Protein AF-A0A0E9WWX0-F1 (afdb_monomer)

Sequence (128 aa):
MTILKKRMAEATEQSPGCDSSASTIRLIRTLYELEIEDAADINWEDLTKVFGDVTPHYVQTKFHRLKTKWVPRWQAYSFGEIIDFLYEKALPQLEEKLQLHTDEPEREMEDVSNQQESFLLSKIFSDI

Solvent-accessible surface area (backbone atoms only — not comparable to full-atom values): 8265 Å² total; per-residue (Å²): 137,87,78,87,88,83,85,76,88,79,68,75,88,68,74,87,70,79,55,56,60,61,55,47,48,52,50,49,52,54,55,52,75,62,70,50,68,45,79,83,77,53,62,45,68,66,54,20,62,77,69,72,76,50,56,45,66,56,55,53,51,51,50,51,54,48,46,69,72,71,39,83,71,50,88,81,45,53,53,42,54,48,44,51,48,40,53,74,60,46,39,60,58,48,52,51,52,55,52,56,66,70,75,52,80,82,71,81,69,78,73,82,68,80,75,81,74,79,76,55,64,70,74,77,59,74,85,122

Mean predicted aligned error: 15.2 Å

Secondary structure (DSSP, 8-state):
-----SSSS-S----SSSTHHHHHHHHHHHHHHTT-S-GGG--HHHHHHHTTS--HHHHHHHHHHHHHHHSTTGGGS-HHHHHHHIIIIIHHHHHHHHHHHHHS----------------GGGTSS--

Organism: Anguilla anguilla (NCBI:txid7936)

Foldseek 3Di:
DDPDPPDDVPPPPPPPPDCLLVLVLVLLVVVLVVLDQAPVPDPLVVVVVVVPNDDSVVSVVSVVVLLVVQPVPSVVDTPNRSSVSCNPPVNVVSVVVVVVVVPDDDPPPPPPPPDPPPPDVCVVPVDD

Structure (mmCIF, N/CA/C/O backbone):
data_AF-A0A0E9WWX0-F1
#
_entry.id   AF-A0A0E9WWX0-F1
#
loop_
_atom_site.group_PDB
_atom_site.id
_atom_site.type_symbol
_atom_site.label_atom_id
_atom_site.label_alt_id
_atom_site.label_comp_id
_atom_site.label_asym_id
_atom_site.label_entity_id
_atom_site.label_seq_id
_atom_site.pdbx_PDB_ins_code
_atom_site.Cartn_x
_atom_site.Cartn_y
_atom_site.Cartn_z
_atom_site.occupancy
_atom_site.B_iso_or_equiv
_atom_site.auth_seq_id
_atom_site.auth_comp_id
_atom_site.auth_asym_id
_atom_site.auth_atom_id
_atom_site.pdbx_PDB_model_num
ATOM 1 N N . MET A 1 1 ? 47.756 6.389 -10.327 1.00 34.72 1 MET A N 1
ATOM 2 C CA . MET A 1 1 ? 46.685 5.657 -9.618 1.00 34.72 1 MET A CA 1
ATOM 3 C C . MET A 1 1 ? 45.380 6.412 -9.816 1.00 34.72 1 MET A C 1
ATOM 5 O O . MET A 1 1 ? 45.169 7.435 -9.181 1.00 34.72 1 MET A O 1
ATOM 9 N N . THR A 1 2 ? 44.561 5.990 -10.778 1.00 41.19 2 THR A N 1
ATOM 10 C CA . THR A 1 2 ? 43.283 6.631 -11.120 1.00 41.19 2 THR A CA 1
ATOM 11 C C . THR A 1 2 ? 42.161 5.991 -10.314 1.00 41.19 2 THR A C 1
ATOM 13 O O . THR A 1 2 ? 41.686 4.901 -10.616 1.00 41.19 2 THR A O 1
ATOM 16 N N . ILE A 1 3 ? 41.778 6.684 -9.248 1.00 51.22 3 ILE A N 1
ATOM 17 C CA . ILE A 1 3 ? 40.688 6.321 -8.349 1.00 51.22 3 ILE A CA 1
ATOM 18 C C . ILE A 1 3 ? 39.357 6.597 -9.074 1.00 51.22 3 ILE A C 1
ATOM 20 O O . ILE A 1 3 ? 39.078 7.730 -9.458 1.00 51.22 3 ILE A O 1
ATOM 24 N N . LEU A 1 4 ? 38.598 5.522 -9.320 1.00 48.28 4 LEU A N 1
ATOM 25 C CA . LEU A 1 4 ? 37.134 5.425 -9.465 1.00 48.28 4 LEU A CA 1
ATOM 26 C C . LEU A 1 4 ? 36.392 6.702 -9.932 1.00 48.28 4 LEU A C 1
ATOM 28 O O . LEU A 1 4 ? 35.690 7.342 -9.159 1.00 48.28 4 LEU A O 1
ATOM 32 N N . LYS A 1 5 ? 36.479 7.048 -11.224 1.00 55.12 5 LYS A N 1
ATOM 33 C CA . LYS A 1 5 ? 35.700 8.145 -11.850 1.00 55.12 5 LYS A CA 1
ATOM 34 C C . LYS A 1 5 ? 34.625 7.662 -12.831 1.00 55.12 5 LYS A C 1
ATOM 36 O O . LYS A 1 5 ? 34.335 8.331 -13.818 1.00 55.12 5 LYS A O 1
ATOM 41 N N . LYS A 1 6 ? 34.043 6.479 -12.621 1.00 51.91 6 LYS A N 1
ATOM 42 C CA . LYS A 1 6 ? 33.061 5.939 -13.573 1.00 51.91 6 LYS A CA 1
ATOM 43 C C . LYS A 1 6 ? 31.957 5.132 -12.899 1.00 51.91 6 LYS A C 1
ATOM 45 O O . LYS A 1 6 ? 31.972 3.913 -12.984 1.00 51.91 6 LYS A O 1
ATOM 50 N N . ARG A 1 7 ? 31.030 5.835 -12.235 1.00 46.97 7 ARG A N 1
ATOM 51 C CA . ARG A 1 7 ? 29.588 5.502 -12.125 1.00 46.97 7 ARG A CA 1
ATOM 52 C C . ARG A 1 7 ? 28.882 6.412 -11.109 1.00 46.97 7 ARG A C 1
ATOM 54 O O . ARG A 1 7 ? 28.530 5.987 -10.023 1.00 46.97 7 ARG A O 1
ATOM 61 N N . MET A 1 8 ? 28.703 7.683 -11.459 1.00 44.00 8 MET A N 1
ATOM 62 C CA . MET A 1 8 ? 27.802 8.591 -10.723 1.00 44.00 8 MET A CA 1
ATOM 63 C C . MET A 1 8 ? 26.805 9.310 -11.646 1.00 44.00 8 MET A C 1
ATOM 65 O O . MET A 1 8 ? 25.939 10.015 -11.161 1.00 44.00 8 MET A O 1
ATOM 69 N N . ALA A 1 9 ? 26.892 9.122 -12.969 1.00 48.62 9 ALA A N 1
ATOM 70 C CA . ALA A 1 9 ? 26.049 9.823 -13.945 1.00 48.62 9 ALA A CA 1
ATOM 71 C C . ALA A 1 9 ? 24.829 9.010 -14.431 1.00 48.62 9 ALA A C 1
ATOM 73 O O . ALA A 1 9 ? 24.091 9.483 -15.282 1.00 48.62 9 ALA A O 1
ATOM 74 N N . GLU A 1 10 ? 24.622 7.795 -13.914 1.00 43.12 10 GLU A N 1
ATOM 75 C CA . GLU A 1 10 ? 23.440 6.955 -14.203 1.00 43.12 10 GLU A CA 1
ATOM 76 C C . GLU A 1 10 ? 22.556 6.754 -12.963 1.00 43.12 10 GLU A C 1
ATOM 78 O O . GLU A 1 10 ? 21.685 5.890 -12.946 1.00 43.12 10 GLU A O 1
ATOM 83 N N . ALA A 1 11 ? 22.765 7.538 -11.903 1.00 46.12 11 ALA A N 1
ATOM 84 C CA . ALA A 1 11 ? 21.731 7.694 -10.894 1.00 46.12 11 ALA A CA 1
ATOM 85 C C . ALA A 1 11 ? 20.725 8.684 -11.477 1.00 46.12 11 ALA A C 1
ATOM 87 O O . ALA A 1 11 ? 20.884 9.892 -11.338 1.00 46.12 11 ALA A O 1
ATOM 88 N N . THR A 1 12 ? 19.754 8.160 -12.223 1.00 44.97 12 THR A N 1
ATOM 89 C CA . THR A 1 12 ? 18.553 8.887 -12.621 1.00 44.97 12 THR A CA 1
ATOM 90 C C . THR A 1 12 ? 18.045 9.632 -11.394 1.00 44.97 12 THR A C 1
ATOM 92 O O . THR A 1 12 ? 17.636 9.013 -10.412 1.00 44.97 12 THR A O 1
ATOM 95 N N . GLU A 1 13 ? 18.140 10.957 -11.429 1.00 41.81 13 GLU A N 1
ATOM 96 C CA . GLU A 1 13 ? 17.597 11.854 -10.420 1.00 41.81 13 GLU A CA 1
ATOM 97 C C . GLU A 1 13 ? 16.067 11.756 -10.466 1.00 41.81 13 GLU A C 1
ATOM 99 O O . GLU A 1 13 ? 15.379 12.585 -11.048 1.00 41.81 13 GLU A O 1
ATOM 104 N N . GLN A 1 14 ? 15.511 10.697 -9.887 1.00 44.66 14 GLN A N 1
ATOM 105 C CA . GLN A 1 14 ? 14.140 10.716 -9.409 1.00 44.66 14 GLN A CA 1
ATOM 106 C C . GLN A 1 14 ? 14.215 11.019 -7.924 1.00 44.66 14 GLN A C 1
ATOM 108 O O . GLN A 1 14 ? 14.625 10.186 -7.115 1.00 44.66 14 GLN A O 1
ATOM 113 N N . SER A 1 15 ? 13.864 12.255 -7.572 1.00 40.47 15 SER A N 1
ATOM 114 C CA . SER A 1 15 ? 13.701 12.634 -6.175 1.00 40.47 15 SER A CA 1
ATOM 115 C C . SER A 1 15 ? 12.694 11.663 -5.526 1.00 40.47 15 SER A C 1
ATOM 117 O O . SER A 1 15 ? 11.587 11.515 -6.049 1.00 40.47 15 SER A O 1
ATOM 119 N N . PRO A 1 16 ? 13.000 11.009 -4.392 1.00 45.06 16 PRO A N 1
ATOM 120 C CA . PRO A 1 16 ? 12.040 10.126 -3.720 1.00 45.06 16 PRO A CA 1
ATOM 121 C C . PRO A 1 16 ? 10.890 10.878 -3.023 1.00 45.06 16 PRO A C 1
ATOM 123 O O . PRO A 1 16 ? 10.100 10.258 -2.310 1.00 45.06 16 PRO A O 1
ATOM 126 N N . GLY A 1 17 ? 10.836 12.210 -3.141 1.00 45.22 17 GLY A N 1
ATOM 127 C CA . GLY A 1 17 ? 10.061 13.074 -2.249 1.00 45.22 17 GLY A CA 1
ATOM 128 C C . GLY A 1 17 ? 8.689 13.500 -2.769 1.00 45.22 17 GLY A C 1
ATOM 129 O O . GLY A 1 17 ? 7.737 13.509 -1.993 1.00 45.22 17 GLY A O 1
ATOM 130 N N . CYS A 1 18 ? 8.557 13.827 -4.058 1.00 42.59 18 CYS A N 1
ATOM 131 C CA . CYS A 1 18 ? 7.368 14.547 -4.539 1.00 42.59 18 CYS A CA 1
ATOM 132 C C . CYS A 1 18 ? 6.206 13.623 -4.959 1.00 42.59 18 CYS A C 1
ATOM 134 O O . CYS A 1 18 ? 5.047 13.889 -4.653 1.00 42.59 18 CYS A O 1
ATOM 136 N N . ASP A 1 19 ? 6.492 12.444 -5.520 1.00 53.28 19 ASP A N 1
ATOM 137 C CA . ASP A 1 19 ? 5.445 11.572 -6.081 1.00 53.28 19 ASP A CA 1
ATOM 138 C C . ASP A 1 19 ? 4.856 10.568 -5.075 1.00 53.28 19 ASP A C 1
ATOM 140 O O . ASP A 1 19 ? 4.214 9.580 -5.455 1.00 53.28 19 ASP A O 1
ATOM 144 N N . SER A 1 20 ? 5.081 10.762 -3.771 1.00 65.56 20 SER A N 1
ATOM 145 C CA . SER A 1 20 ? 4.705 9.776 -2.747 1.00 65.56 20 SER A CA 1
ATOM 146 C C . SER A 1 20 ? 3.195 9.509 -2.716 1.00 65.56 20 SER A C 1
ATOM 148 O O . SER A 1 20 ? 2.789 8.347 -2.626 1.00 65.56 20 SER A O 1
ATOM 150 N N . SER A 1 21 ? 2.371 10.547 -2.881 1.00 67.69 21 SER A N 1
ATOM 151 C CA . SER A 1 21 ? 0.908 10.449 -2.915 1.00 67.69 21 SER A CA 1
ATOM 152 C C . SER A 1 21 ? 0.399 9.896 -4.249 1.00 67.69 21 SER A C 1
ATOM 154 O O . SER A 1 21 ? -0.415 8.976 -4.247 1.00 67.69 21 SER A O 1
ATOM 156 N N . ALA A 1 22 ? 0.938 10.354 -5.384 1.00 76.25 22 ALA A N 1
ATOM 157 C CA . ALA A 1 22 ? 0.535 9.886 -6.714 1.00 76.25 22 ALA A CA 1
ATOM 158 C C . ALA A 1 22 ? 0.852 8.397 -6.931 1.00 76.25 22 ALA A C 1
ATOM 160 O O . ALA A 1 22 ? 0.006 7.621 -7.378 1.00 76.25 22 ALA A O 1
ATOM 161 N N . SER A 1 23 ? 2.050 7.961 -6.535 1.00 78.94 23 SER A N 1
ATOM 162 C CA . SER A 1 23 ? 2.425 6.541 -6.556 1.00 78.94 23 SER A CA 1
ATOM 163 C C . SER A 1 23 ? 1.575 5.698 -5.599 1.00 78.94 23 SER A C 1
ATOM 165 O O . SER A 1 23 ? 1.300 4.538 -5.884 1.00 78.94 23 SER A O 1
ATOM 167 N N . THR A 1 24 ? 1.109 6.269 -4.488 1.00 81.44 24 THR A N 1
ATOM 168 C CA . THR A 1 24 ? 0.202 5.572 -3.566 1.00 81.44 24 THR A CA 1
ATOM 169 C C . THR A 1 24 ? -1.198 5.404 -4.160 1.00 81.44 24 THR A C 1
ATOM 171 O O . THR A 1 24 ? -1.761 4.319 -4.064 1.00 81.44 24 THR A O 1
ATOM 174 N N . ILE A 1 25 ? -1.742 6.426 -4.825 1.00 84.88 25 ILE A N 1
ATOM 175 C CA . ILE A 1 25 ? -3.038 6.331 -5.523 1.00 84.88 25 ILE A CA 1
ATOM 176 C C . ILE A 1 25 ? -2.978 5.274 -6.622 1.00 84.88 25 ILE A C 1
ATOM 178 O O . ILE A 1 25 ? -3.861 4.423 -6.709 1.00 84.88 25 ILE A O 1
ATOM 182 N N . ARG A 1 26 ? -1.908 5.289 -7.428 1.00 86.88 26 ARG A N 1
ATOM 183 C CA . ARG A 1 26 ? -1.696 4.280 -8.474 1.00 86.88 26 ARG A CA 1
ATOM 184 C C . ARG A 1 26 ? -1.634 2.872 -7.881 1.00 86.88 26 ARG A C 1
ATOM 186 O O . ARG A 1 26 ? -2.269 1.981 -8.422 1.00 86.88 26 ARG A O 1
ATOM 193 N N . LEU A 1 27 ? -0.960 2.689 -6.741 1.00 86.38 27 LEU A N 1
ATOM 194 C CA . LEU A 1 27 ? -0.907 1.404 -6.035 1.00 86.38 27 LEU A CA 1
ATOM 195 C C . LEU A 1 27 ? -2.293 0.912 -5.607 1.00 86.38 27 LEU A C 1
ATOM 1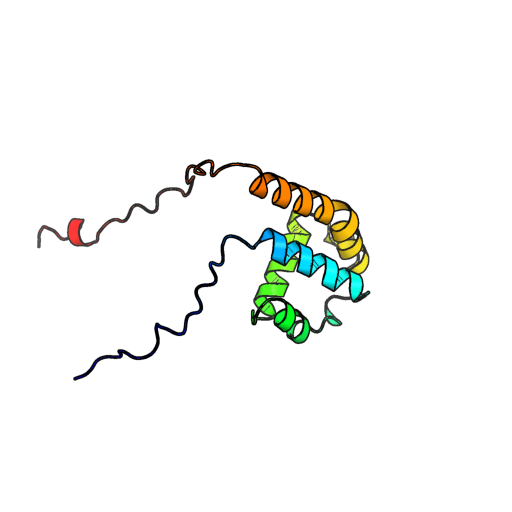97 O O . LEU A 1 27 ? -2.621 -0.239 -5.870 1.00 86.38 27 LEU A O 1
ATOM 201 N N . ILE A 1 28 ? -3.109 1.770 -4.989 1.00 86.56 28 ILE A N 1
ATOM 202 C CA . ILE A 1 28 ? -4.471 1.402 -4.568 1.00 86.56 28 ILE A CA 1
ATOM 203 C C . ILE A 1 28 ? -5.321 1.020 -5.783 1.00 86.56 28 ILE A C 1
ATOM 205 O O . ILE A 1 28 ? -5.983 -0.012 -5.757 1.00 86.56 28 ILE A O 1
ATOM 209 N N . ARG A 1 29 ? -5.276 1.821 -6.856 1.00 88.44 29 ARG A N 1
ATOM 210 C CA . ARG A 1 29 ? -6.079 1.579 -8.061 1.00 88.44 29 ARG A CA 1
ATOM 211 C C . ARG A 1 29 ? -5.685 0.269 -8.748 1.00 88.44 29 ARG A C 1
ATOM 213 O O . ARG A 1 29 ? -6.560 -0.527 -9.052 1.00 88.44 29 ARG A O 1
ATOM 220 N N . THR A 1 30 ? -4.387 0.008 -8.910 1.00 87.75 30 THR A N 1
ATOM 221 C CA . THR A 1 30 ? -3.905 -1.254 -9.493 1.00 87.75 30 THR A CA 1
ATOM 222 C C . THR A 1 30 ? -4.277 -2.461 -8.633 1.00 87.75 30 THR A C 1
ATOM 224 O O . THR A 1 30 ? -4.678 -3.481 -9.176 1.00 87.75 30 THR A O 1
ATOM 227 N N . LEU A 1 31 ? -4.182 -2.366 -7.302 1.00 85.69 31 LEU A N 1
ATOM 228 C CA . LEU A 1 31 ? -4.585 -3.465 -6.416 1.00 85.69 31 LEU A CA 1
ATOM 229 C C . LEU A 1 31 ? -6.095 -3.733 -6.459 1.00 85.69 31 LEU A C 1
ATOM 231 O O . LEU A 1 31 ? -6.493 -4.890 -6.394 1.00 85.69 31 LEU A O 1
ATOM 235 N N . TYR A 1 32 ? -6.912 -2.686 -6.592 1.00 86.81 32 TYR A N 1
ATOM 236 C CA . TYR A 1 32 ? -8.363 -2.803 -6.741 1.00 86.81 32 TYR A CA 1
ATOM 237 C C . TYR A 1 32 ? -8.752 -3.451 -8.078 1.00 86.81 32 TYR A C 1
ATOM 239 O O . TYR A 1 32 ? -9.551 -4.377 -8.105 1.00 86.81 32 TYR A O 1
ATOM 247 N N . GLU A 1 33 ? -8.130 -3.027 -9.183 1.00 86.56 33 GLU A N 1
ATOM 248 C CA . GLU A 1 33 ? -8.384 -3.577 -10.527 1.00 86.56 33 GLU A CA 1
ATOM 249 C C . GLU A 1 33 ? -7.978 -5.048 -10.680 1.00 86.56 33 GLU A C 1
ATOM 251 O O . GLU A 1 33 ? -8.515 -5.743 -11.539 1.00 86.56 33 GLU A O 1
ATOM 256 N N . LEU A 1 34 ? -7.020 -5.526 -9.881 1.00 82.50 34 LEU A N 1
ATOM 257 C CA . LEU A 1 34 ? -6.589 -6.922 -9.926 1.00 82.50 34 LEU A CA 1
ATOM 258 C C . LEU A 1 34 ? -7.573 -7.885 -9.228 1.00 82.50 34 LEU A C 1
ATOM 260 O O . LEU A 1 34 ? -7.383 -9.090 -9.362 1.00 82.50 34 LEU A O 1
ATOM 264 N N . GLU A 1 35 ? -8.585 -7.380 -8.504 1.00 77.69 35 GLU A N 1
ATOM 265 C CA . GLU A 1 35 ? -9.633 -8.169 -7.819 1.00 77.69 35 GLU A CA 1
ATOM 266 C C . GLU A 1 35 ? -9.087 -9.360 -7.001 1.00 77.69 35 GLU A C 1
ATOM 268 O O . GLU A 1 35 ? -9.635 -10.461 -7.002 1.00 77.69 35 GLU A O 1
ATOM 273 N N . ILE A 1 36 ? -7.962 -9.160 -6.309 1.00 76.25 36 ILE A N 1
ATOM 274 C CA . ILE A 1 36 ? -7.247 -10.245 -5.626 1.00 76.25 36 ILE A CA 1
ATOM 275 C C . ILE A 1 36 ? -7.825 -10.473 -4.220 1.00 76.25 36 ILE A C 1
ATOM 277 O O . ILE A 1 36 ? -7.921 -9.533 -3.430 1.00 76.25 36 ILE A O 1
ATOM 281 N N . GLU A 1 37 ? -8.153 -11.726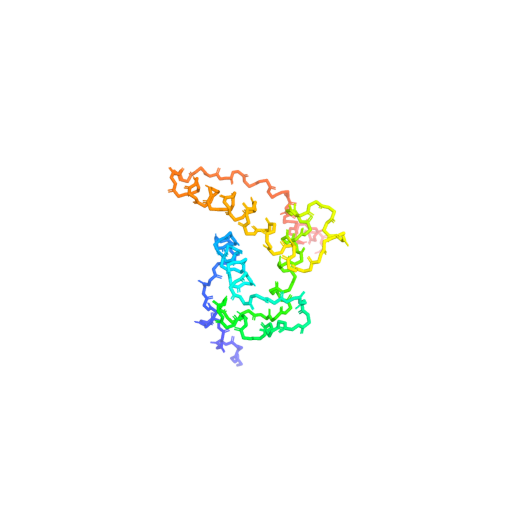 -3.881 1.00 74.44 37 GLU A N 1
ATOM 282 C CA . GLU A 1 37 ? -8.699 -12.108 -2.566 1.00 74.44 37 GLU A CA 1
ATOM 283 C C . GLU A 1 37 ? -7.648 -12.138 -1.439 1.00 74.44 37 GLU A C 1
ATOM 285 O O . GLU A 1 37 ? -7.992 -11.845 -0.291 1.00 74.44 37 GLU A O 1
ATOM 290 N N . ASP A 1 38 ? -6.376 -12.444 -1.738 1.00 79.62 38 ASP A N 1
ATOM 291 C CA . ASP A 1 38 ? -5.283 -12.520 -0.757 1.00 79.62 38 ASP A CA 1
ATOM 292 C C . ASP A 1 38 ? -3.999 -11.807 -1.229 1.00 79.62 38 ASP A C 1
ATOM 294 O O . ASP A 1 38 ? -3.624 -11.802 -2.400 1.00 79.62 38 ASP A O 1
ATOM 298 N N . ALA A 1 39 ? -3.241 -11.250 -0.284 1.00 76.75 39 ALA A N 1
ATOM 299 C CA . ALA A 1 39 ? -1.927 -10.673 -0.545 1.00 76.75 39 ALA A CA 1
ATOM 300 C C . ALA A 1 39 ? -0.899 -11.688 -1.086 1.00 76.75 39 ALA A C 1
ATOM 302 O O . ALA A 1 39 ? 0.099 -11.278 -1.692 1.00 76.75 39 ALA A O 1
ATOM 303 N N . ALA A 1 40 ? -1.111 -12.985 -0.835 1.00 82.00 40 ALA A N 1
ATOM 304 C CA . ALA A 1 40 ? -0.274 -14.071 -1.340 1.00 82.00 40 ALA A CA 1
ATOM 305 C C . ALA A 1 40 ? -0.385 -14.267 -2.862 1.00 82.00 40 ALA A C 1
ATOM 307 O O . ALA A 1 40 ? 0.589 -14.683 -3.489 1.00 82.00 40 ALA A O 1
ATOM 308 N N . ASP A 1 41 ? -1.528 -13.915 -3.452 1.00 83.12 41 ASP A N 1
ATOM 309 C CA . ASP A 1 41 ? -1.799 -14.086 -4.884 1.00 83.12 41 ASP A CA 1
ATOM 310 C C . ASP A 1 41 ? -1.285 -12.904 -5.725 1.00 83.12 41 ASP A C 1
ATOM 312 O O . ASP A 1 41 ? -1.304 -12.922 -6.957 1.00 83.12 41 ASP A O 1
ATOM 316 N N . ILE A 1 42 ? -0.774 -11.863 -5.063 1.00 83.94 42 ILE A N 1
ATOM 317 C CA . ILE A 1 42 ? -0.218 -10.686 -5.721 1.00 83.94 42 ILE A CA 1
ATOM 318 C C . ILE A 1 42 ? 1.162 -11.015 -6.278 1.00 83.94 42 ILE A C 1
ATOM 320 O O . ILE A 1 42 ? 2.121 -11.235 -5.532 1.00 83.94 42 ILE A O 1
ATOM 324 N N . ASN A 1 43 ? 1.307 -10.912 -7.601 1.00 85.75 43 ASN A N 1
ATOM 325 C CA . ASN A 1 43 ? 2.627 -10.863 -8.212 1.00 85.75 43 ASN A CA 1
ATOM 326 C C . ASN A 1 43 ? 3.276 -9.487 -7.982 1.00 85.75 43 ASN A C 1
ATOM 328 O O . ASN A 1 43 ? 3.210 -8.583 -8.819 1.00 85.75 43 ASN A O 1
ATOM 332 N N . TRP A 1 44 ? 3.923 -9.335 -6.825 1.00 85.38 44 TRP A N 1
ATOM 333 C CA . TRP A 1 44 ? 4.600 -8.097 -6.441 1.00 85.38 44 TRP A CA 1
ATOM 334 C C . TRP A 1 44 ? 5.714 -7.687 -7.415 1.00 85.38 44 TRP A C 1
ATOM 336 O O . TRP A 1 44 ? 6.004 -6.497 -7.504 1.00 85.38 44 TRP A O 1
ATOM 346 N N . GLU A 1 45 ? 6.322 -8.624 -8.153 1.00 84.69 45 GLU A N 1
ATOM 347 C CA . GLU A 1 45 ? 7.349 -8.317 -9.162 1.00 84.69 45 GLU A CA 1
ATOM 348 C C . GLU A 1 45 ? 6.770 -7.671 -10.420 1.00 84.69 45 GLU A C 1
ATOM 350 O O . GLU A 1 45 ? 7.380 -6.775 -10.999 1.00 84.69 45 GLU A O 1
ATOM 355 N N . ASP A 1 46 ? 5.587 -8.097 -10.860 1.00 83.69 46 ASP A N 1
ATOM 356 C CA . ASP A 1 46 ? 4.916 -7.435 -11.981 1.00 83.69 46 ASP A CA 1
ATOM 357 C C . ASP A 1 46 ? 4.380 -6.071 -11.563 1.00 83.69 46 ASP A C 1
ATOM 359 O O . ASP A 1 46 ? 4.453 -5.102 -12.322 1.00 83.69 46 ASP A O 1
ATOM 363 N N . LEU A 1 47 ? 3.924 -5.977 -10.314 1.00 82.25 47 LEU A N 1
ATOM 364 C CA . LE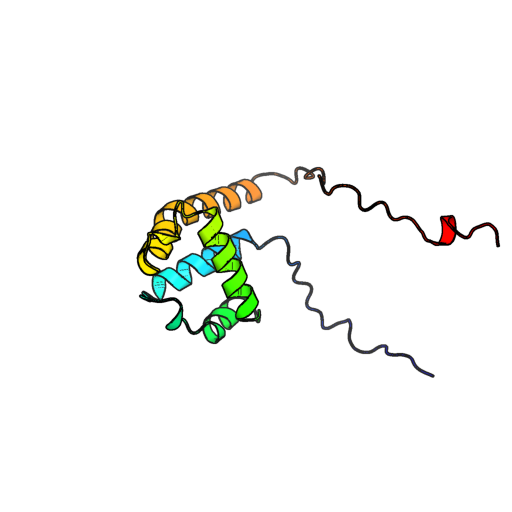U A 1 47 ? 3.436 -4.737 -9.744 1.00 82.25 47 LEU A CA 1
ATOM 365 C C . LEU A 1 47 ? 4.557 -3.687 -9.707 1.00 82.25 47 LEU A C 1
ATOM 367 O O . LEU A 1 47 ? 4.336 -2.558 -10.131 1.00 82.25 47 LEU A O 1
ATOM 371 N N . THR A 1 48 ? 5.787 -4.043 -9.317 1.00 83.25 48 THR A N 1
ATOM 372 C CA . THR A 1 48 ? 6.903 -3.081 -9.243 1.00 83.25 48 THR A CA 1
ATOM 373 C C . THR A 1 48 ? 7.340 -2.507 -10.587 1.00 83.25 48 THR A C 1
ATOM 375 O O . THR A 1 48 ? 7.783 -1.354 -10.630 1.00 83.25 48 THR A O 1
ATOM 378 N N . LYS A 1 49 ? 7.163 -3.248 -11.690 1.00 80.19 49 LYS A N 1
ATOM 379 C CA . LYS A 1 49 ? 7.440 -2.753 -13.052 1.00 80.19 49 LYS A CA 1
ATOM 380 C C . LYS A 1 49 ? 6.593 -1.523 -13.387 1.00 80.19 49 LYS A C 1
ATOM 382 O O . LYS A 1 49 ? 7.056 -0.635 -14.097 1.00 80.19 49 LYS A O 1
ATOM 387 N N . VAL A 1 50 ? 5.387 -1.429 -12.823 1.00 75.50 50 VAL A N 1
ATOM 388 C CA . VAL A 1 50 ? 4.482 -0.279 -12.990 1.00 75.50 50 VAL A CA 1
ATOM 389 C C . VAL A 1 50 ? 4.960 0.952 -12.201 1.00 75.50 50 VAL A C 1
ATOM 391 O O . VAL A 1 50 ? 4.679 2.085 -12.595 1.00 75.50 50 VAL A O 1
ATOM 394 N N . PHE A 1 51 ? 5.715 0.750 -11.114 1.00 71.44 51 PHE A N 1
ATOM 395 C CA . PHE A 1 51 ? 6.173 1.805 -10.195 1.00 71.44 51 PHE A CA 1
ATOM 396 C C . PHE A 1 51 ? 7.610 2.284 -10.443 1.00 71.44 51 PHE A C 1
ATOM 398 O O . PHE A 1 51 ? 8.138 3.027 -9.621 1.00 71.44 51 PHE A O 1
ATOM 405 N N . GLY A 1 52 ? 8.225 1.907 -11.569 1.00 69.88 52 GLY A N 1
ATOM 406 C CA . GLY A 1 52 ? 9.542 2.419 -11.960 1.00 69.88 52 GLY A CA 1
ATOM 407 C C . GLY A 1 52 ? 10.713 1.682 -11.311 1.00 69.88 52 GLY A C 1
ATOM 408 O O . GLY A 1 52 ? 11.609 2.318 -10.770 1.00 69.88 52 GLY A O 1
ATOM 409 N N . ASP A 1 53 ? 10.704 0.348 -11.386 1.00 66.88 53 ASP A N 1
ATOM 410 C CA . ASP A 1 53 ? 11.832 -0.516 -10.994 1.00 66.88 53 ASP A CA 1
ATOM 411 C C . ASP A 1 53 ? 12.214 -0.421 -9.503 1.00 66.88 53 ASP A C 1
ATOM 413 O O . ASP A 1 53 ? 13.375 -0.428 -9.096 1.00 66.88 53 ASP A O 1
ATOM 417 N N . VAL A 1 54 ? 11.191 -0.325 -8.652 1.00 78.56 54 VAL A N 1
ATOM 418 C CA . VAL A 1 54 ? 11.335 -0.463 -7.198 1.00 78.56 54 VAL A CA 1
ATOM 419 C C . VAL A 1 54 ? 11.363 -1.940 -6.796 1.00 78.56 54 VAL A C 1
ATOM 421 O O . VAL A 1 54 ? 10.865 -2.810 -7.503 1.00 78.56 54 VAL A O 1
ATOM 424 N N . THR A 1 55 ? 11.914 -2.267 -5.628 1.00 85.38 55 THR A N 1
ATOM 425 C CA . THR A 1 55 ? 11.906 -3.661 -5.161 1.00 85.38 55 THR A CA 1
ATOM 426 C C . THR A 1 55 ? 10.511 -4.081 -4.664 1.00 85.38 55 THR A C 1
ATOM 428 O O . THR A 1 55 ? 9.808 -3.263 -4.060 1.00 85.38 55 THR A O 1
ATOM 431 N N . PRO A 1 56 ? 10.102 -5.359 -4.821 1.00 85.44 56 PRO A N 1
ATOM 432 C CA . PRO A 1 56 ? 8.836 -5.873 -4.277 1.00 85.44 56 PRO A CA 1
ATOM 433 C C . PRO A 1 56 ? 8.653 -5.568 -2.787 1.00 85.44 56 PRO A C 1
ATOM 435 O O . PRO A 1 56 ? 7.589 -5.136 -2.343 1.00 85.44 56 PRO A O 1
ATOM 438 N N . HIS A 1 57 ? 9.735 -5.698 -2.018 1.00 84.88 57 HIS A N 1
ATOM 439 C CA . HIS A 1 57 ? 9.753 -5.403 -0.589 1.00 84.88 57 HIS A CA 1
ATOM 440 C C . HIS A 1 57 ? 9.402 -3.940 -0.270 1.00 84.88 57 HIS A C 1
ATOM 442 O O . HIS A 1 57 ? 8.702 -3.660 0.709 1.00 84.88 57 HIS A O 1
ATOM 448 N N . TYR A 1 58 ? 9.854 -2.996 -1.101 1.00 84.19 58 TYR A N 1
ATOM 449 C CA . TYR A 1 58 ? 9.524 -1.583 -0.937 1.00 84.19 58 TYR A CA 1
ATOM 450 C C . TYR A 1 58 ? 8.019 -1.343 -1.109 1.00 84.19 58 TYR A C 1
ATOM 452 O O . TYR A 1 58 ? 7.396 -0.682 -0.273 1.00 84.19 58 TYR A O 1
ATOM 460 N N . VAL A 1 59 ? 7.417 -1.935 -2.144 1.00 83.69 59 VAL A N 1
ATOM 461 C CA . VAL A 1 59 ? 5.980 -1.806 -2.430 1.00 83.69 59 VAL A CA 1
ATOM 462 C C . VAL A 1 59 ? 5.139 -2.429 -1.317 1.00 83.69 59 VAL A C 1
ATOM 464 O O . VAL A 1 59 ? 4.210 -1.790 -0.823 1.00 83.69 59 VAL A O 1
ATOM 467 N N . GLN A 1 60 ? 5.518 -3.615 -0.839 1.00 87.25 60 GLN A N 1
ATOM 468 C CA . GLN A 1 60 ? 4.860 -4.270 0.295 1.00 87.25 60 GLN A CA 1
ATOM 469 C C . GLN A 1 60 ? 4.930 -3.425 1.570 1.00 87.25 60 GLN A C 1
ATOM 471 O O . GLN A 1 60 ? 3.928 -3.245 2.262 1.00 87.25 60 GLN A O 1
ATOM 476 N N . THR A 1 61 ? 6.097 -2.852 1.873 1.00 86.19 61 THR A N 1
ATOM 477 C CA . THR A 1 61 ? 6.276 -1.979 3.043 1.00 86.19 61 THR A CA 1
ATOM 478 C C . THR A 1 61 ? 5.418 -0.722 2.928 1.00 86.19 61 THR A C 1
ATOM 480 O O . THR A 1 61 ? 4.809 -0.279 3.907 1.00 86.19 61 THR A O 1
ATOM 483 N N . LYS A 1 62 ? 5.334 -0.148 1.725 1.00 84.88 62 LYS A N 1
ATOM 484 C CA . LYS A 1 62 ? 4.508 1.027 1.451 1.00 84.88 62 LYS A CA 1
ATOM 485 C C . LYS A 1 62 ? 3.021 0.712 1.607 1.00 84.88 62 LYS A C 1
ATOM 487 O O . LYS A 1 62 ? 2.330 1.444 2.315 1.00 84.88 62 LYS A O 1
ATOM 492 N N . PHE A 1 63 ? 2.560 -0.408 1.053 1.00 86.62 63 PHE A N 1
ATOM 493 C CA . PHE A 1 63 ? 1.197 -0.900 1.245 1.00 86.62 63 PHE A CA 1
ATOM 494 C C . PHE A 1 63 ? 0.889 -1.171 2.724 1.00 86.62 63 PHE A C 1
ATOM 496 O O . PHE A 1 63 ? -0.147 -0.753 3.236 1.00 86.62 63 PHE A O 1
ATOM 503 N N . HIS A 1 64 ? 1.817 -1.794 3.453 1.00 88.31 64 HIS A N 1
ATOM 504 C CA . HIS A 1 64 ? 1.657 -2.042 4.882 1.00 88.31 64 HIS A CA 1
ATOM 505 C C . HIS A 1 64 ? 1.490 -0.737 5.672 1.00 88.31 64 HIS A C 1
ATOM 507 O O . HIS A 1 64 ? 0.590 -0.620 6.499 1.00 88.31 64 HIS A O 1
ATOM 513 N N . ARG A 1 65 ? 2.323 0.274 5.407 1.00 87.81 65 ARG A N 1
ATOM 514 C CA . ARG A 1 65 ? 2.183 1.595 6.043 1.00 87.81 65 ARG A CA 1
ATOM 515 C C . ARG A 1 65 ? 0.842 2.240 5.699 1.00 87.81 65 ARG A C 1
ATOM 517 O O . ARG A 1 65 ? 0.187 2.789 6.585 1.00 87.81 65 ARG A O 1
ATOM 524 N N . LEU A 1 66 ? 0.424 2.136 4.440 1.00 85.81 66 LEU A N 1
ATOM 525 C CA . LEU A 1 66 ? -0.845 2.665 3.958 1.00 85.81 66 LEU A CA 1
ATOM 526 C C . LEU A 1 66 ? -2.031 2.031 4.692 1.00 85.81 66 LEU A C 1
ATOM 528 O O . LEU A 1 66 ? -2.802 2.759 5.319 1.00 85.81 66 LEU A O 1
ATOM 532 N N . LYS A 1 67 ? -2.134 0.694 4.697 1.00 87.00 67 LYS A N 1
ATOM 533 C CA . LYS A 1 67 ? -3.233 -0.003 5.380 1.00 87.00 67 LYS A CA 1
ATOM 534 C C . LYS A 1 67 ? -3.270 0.340 6.869 1.00 87.00 67 LYS A C 1
ATOM 536 O O . LYS A 1 67 ? -4.332 0.656 7.389 1.00 87.00 67 LYS A O 1
ATOM 541 N N . THR A 1 68 ? -2.113 0.382 7.544 1.00 87.94 68 THR A N 1
ATOM 542 C CA . THR A 1 68 ? -2.070 0.663 8.990 1.00 87.94 68 THR A CA 1
ATOM 543 C C . THR A 1 68 ? -2.479 2.087 9.340 1.00 87.94 68 THR A C 1
ATOM 545 O O . THR A 1 68 ? -2.973 2.324 10.438 1.00 87.94 68 THR A O 1
ATOM 548 N N . LYS A 1 69 ? -2.257 3.038 8.427 1.00 86.06 69 LYS A N 1
ATOM 549 C CA . LYS A 1 69 ? -2.559 4.452 8.649 1.00 86.06 69 LYS A CA 1
ATOM 550 C C . LYS A 1 69 ? -4.023 4.776 8.372 1.00 86.06 69 LYS A C 1
ATOM 552 O O . LYS A 1 69 ? -4.594 5.604 9.073 1.00 86.06 69 LYS A O 1
ATOM 557 N N . TRP A 1 70 ? -4.597 4.170 7.336 1.00 85.31 70 TRP A N 1
ATOM 558 C CA . TRP A 1 70 ? -5.896 4.582 6.807 1.00 85.31 70 TRP A CA 1
ATOM 559 C C . TRP A 1 70 ? -7.041 3.661 7.188 1.00 85.31 70 TRP A C 1
ATOM 561 O O . TRP A 1 70 ? -8.160 4.149 7.277 1.00 85.31 70 TRP A O 1
ATOM 571 N N . VAL A 1 71 ? -6.787 2.373 7.436 1.00 88.94 71 VAL A N 1
ATOM 572 C CA . VAL A 1 71 ? -7.836 1.394 7.738 1.00 88.94 71 VAL A CA 1
ATOM 573 C C . VAL A 1 71 ? -7.888 1.148 9.252 1.00 88.94 71 VAL A C 1
ATOM 575 O O . VAL A 1 71 ? -7.010 0.473 9.808 1.00 88.94 71 VAL A O 1
ATOM 578 N N . PRO A 1 72 ? -8.893 1.687 9.969 1.00 87.44 72 PRO A N 1
ATOM 579 C CA . PRO A 1 72 ? -9.035 1.453 11.399 1.00 87.44 72 PRO A CA 1
ATOM 580 C C . PRO A 1 72 ? -9.346 -0.021 11.644 1.00 87.44 72 PRO A C 1
ATOM 582 O O . PRO A 1 72 ? -10.200 -0.586 10.971 1.00 87.44 72 PRO A O 1
ATOM 585 N N . ARG A 1 73 ? -8.695 -0.646 12.632 1.00 88.56 73 ARG A N 1
ATOM 586 C CA . ARG A 1 73 ? -8.879 -2.080 12.937 1.00 88.56 73 ARG A CA 1
ATOM 587 C C . ARG A 1 73 ? -8.687 -2.995 11.713 1.00 88.56 73 ARG A C 1
ATOM 589 O O . ARG A 1 73 ? -9.367 -4.007 11.607 1.00 88.56 73 ARG A O 1
ATOM 596 N N . TRP A 1 74 ? -7.736 -2.677 10.829 1.00 87.56 74 TRP A N 1
ATOM 597 C CA . TRP A 1 74 ? -7.439 -3.441 9.604 1.00 87.56 74 TRP A CA 1
ATOM 598 C C . TRP A 1 74 ? -7.286 -4.960 9.801 1.00 87.56 74 TRP A C 1
ATOM 600 O O . TRP A 1 74 ? -7.543 -5.712 8.879 1.00 87.56 74 TRP A O 1
ATOM 610 N N . GLN A 1 75 ? -6.902 -5.428 10.993 1.00 86.88 75 GLN A N 1
ATOM 611 C CA . GLN A 1 75 ? -6.792 -6.858 11.317 1.00 86.88 75 GLN A CA 1
ATOM 612 C C . GLN A 1 75 ? -8.132 -7.612 11.297 1.00 86.88 75 GLN A C 1
ATOM 614 O O . GLN A 1 75 ? -8.128 -8.836 11.229 1.00 86.88 75 GLN A O 1
ATOM 619 N N . ALA A 1 76 ? -9.256 -6.901 11.416 1.00 89.00 76 ALA A N 1
ATOM 620 C CA . ALA A 1 76 ? -10.595 -7.483 11.380 1.00 89.00 76 ALA A CA 1
ATOM 621 C C . ALA A 1 76 ? -11.178 -7.567 9.959 1.00 89.00 76 ALA A C 1
ATOM 623 O O . ALA A 1 76 ? -12.255 -8.129 9.798 1.00 89.00 76 ALA A O 1
ATOM 624 N N . TYR A 1 77 ? -10.487 -7.000 8.967 1.00 86.62 77 TYR A N 1
ATOM 625 C CA . TYR A 1 77 ? -10.910 -6.971 7.572 1.00 86.62 77 TYR A CA 1
ATOM 626 C C . TYR A 1 77 ? -10.085 -7.964 6.751 1.00 86.62 77 TYR A C 1
ATOM 628 O O . TYR A 1 77 ? -8.884 -8.140 6.983 1.00 86.62 77 TYR A O 1
ATOM 6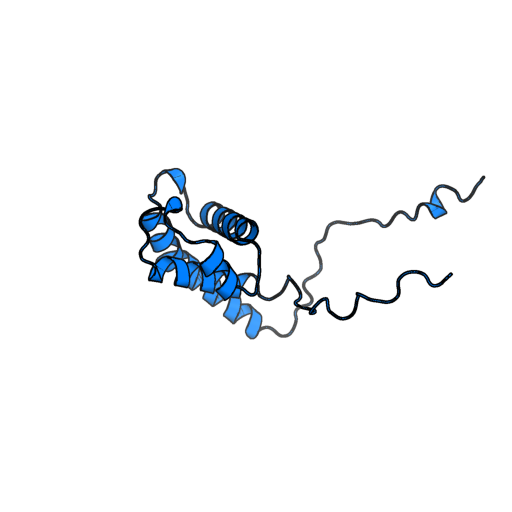36 N N . SER A 1 78 ? -10.729 -8.594 5.775 1.00 88.69 78 SER A N 1
ATOM 637 C CA . SER A 1 78 ? -10.068 -9.351 4.713 1.00 88.69 78 SER A CA 1
ATOM 638 C C . SER A 1 78 ? -9.232 -8.434 3.818 1.00 88.69 78 SER A C 1
ATOM 640 O O . SER A 1 78 ? -9.358 -7.208 3.850 1.00 88.69 78 SER A O 1
ATOM 642 N N . PHE A 1 79 ? -8.352 -9.024 3.009 1.00 87.06 79 PHE A N 1
ATOM 643 C CA . PHE A 1 79 ? -7.533 -8.244 2.088 1.00 87.06 79 PHE A CA 1
ATOM 644 C C . PHE A 1 79 ? -8.401 -7.457 1.092 1.00 87.06 79 PHE A C 1
ATOM 646 O O . PHE A 1 79 ? -8.194 -6.253 0.957 1.00 87.06 79 PHE A O 1
ATOM 653 N N . GLY A 1 80 ? -9.419 -8.092 0.502 1.00 86.31 80 GLY A N 1
ATOM 654 C CA . GLY A 1 80 ? -10.398 -7.421 -0.361 1.00 86.31 80 GLY A CA 1
ATOM 655 C C . GLY A 1 80 ? -11.088 -6.244 0.335 1.00 86.31 80 GLY A C 1
ATOM 656 O O . GLY A 1 80 ? -11.012 -5.121 -0.150 1.00 86.31 80 GLY A O 1
ATOM 657 N N . GLU A 1 81 ? -11.626 -6.447 1.544 1.00 88.56 81 GLU A N 1
ATOM 658 C CA . GLU A 1 81 ? -12.281 -5.367 2.302 1.00 88.56 81 GLU A CA 1
ATOM 659 C C . GLU A 1 81 ? -11.324 -4.208 2.648 1.00 88.56 81 GLU A C 1
ATOM 661 O O . GLU A 1 81 ? -11.734 -3.047 2.700 1.00 88.56 81 GLU A O 1
ATOM 666 N N . ILE A 1 82 ? -10.036 -4.494 2.881 1.00 90.62 82 ILE A N 1
ATOM 667 C CA . ILE A 1 82 ? -9.006 -3.463 3.078 1.00 90.62 82 ILE A CA 1
ATOM 668 C C . ILE A 1 82 ? -8.816 -2.651 1.794 1.00 90.62 82 ILE A C 1
ATOM 670 O O . ILE A 1 82 ? -8.706 -1.425 1.867 1.00 90.62 82 ILE A O 1
ATOM 674 N N . ILE A 1 83 ? -8.743 -3.312 0.637 1.00 89.19 83 ILE A N 1
ATOM 675 C CA . ILE A 1 83 ? -8.570 -2.653 -0.662 1.00 89.19 83 ILE A CA 1
ATOM 676 C C . ILE A 1 83 ? -9.805 -1.823 -1.018 1.00 89.19 83 ILE A C 1
ATOM 678 O O . ILE A 1 83 ? -9.644 -0.651 -1.363 1.00 89.19 83 ILE A O 1
ATOM 682 N N . ASP A 1 84 ? -11.007 -2.363 -0.827 1.00 89.62 84 ASP A N 1
ATOM 683 C CA . ASP A 1 84 ? -12.274 -1.651 -1.021 1.00 89.62 84 ASP A CA 1
ATOM 684 C C . ASP A 1 84 ? -12.339 -0.400 -0.143 1.00 89.62 84 ASP A C 1
ATOM 686 O O . ASP A 1 84 ? -12.588 0.705 -0.625 1.00 89.62 84 ASP A O 1
ATOM 690 N N . PHE A 1 85 ? -12.009 -0.530 1.146 1.00 90.88 85 PHE A N 1
ATOM 691 C CA . PHE A 1 85 ? -11.974 0.613 2.055 1.00 90.88 85 PHE A CA 1
ATOM 692 C C . PHE A 1 85 ? -10.955 1.670 1.605 1.00 90.88 85 PHE A C 1
ATOM 694 O O . PHE A 1 85 ? -11.229 2.874 1.650 1.00 90.88 85 PHE A O 1
ATOM 701 N N . LEU A 1 86 ? -9.757 1.244 1.191 1.00 88.56 86 LEU A N 1
ATOM 702 C CA . LEU A 1 86 ? -8.726 2.156 0.699 1.00 88.56 86 LEU A CA 1
ATOM 703 C C . LEU A 1 86 ? -9.183 2.874 -0.577 1.00 88.56 86 LEU A C 1
ATOM 705 O O . LEU A 1 86 ? -8.948 4.077 -0.700 1.00 88.56 86 LEU A O 1
ATOM 709 N N . TYR A 1 87 ? -9.857 2.176 -1.486 1.00 89.50 87 TYR A N 1
ATOM 710 C CA . TYR A 1 87 ? -10.386 2.751 -2.717 1.00 89.50 87 TYR A CA 1
ATOM 711 C C . TYR A 1 87 ? -11.537 3.729 -2.444 1.00 89.50 87 TYR A C 1
ATOM 713 O O . TYR A 1 87 ? -11.519 4.856 -2.929 1.00 89.50 87 TYR A O 1
ATOM 721 N N . GLU A 1 88 ? -12.509 3.363 -1.612 1.00 89.62 88 GLU A N 1
ATOM 722 C CA . GLU A 1 88 ? -13.683 4.203 -1.357 1.00 89.62 88 GLU A CA 1
ATOM 723 C C . GLU A 1 88 ? -13.403 5.399 -0.439 1.00 89.62 88 GLU A C 1
ATOM 725 O O . GLU A 1 88 ? -14.022 6.456 -0.581 1.00 89.62 88 GLU A O 1
ATOM 730 N N . LYS A 1 89 ? -12.526 5.234 0.562 1.00 87.25 89 LYS A N 1
ATOM 731 C CA . LYS A 1 89 ? -12.327 6.232 1.629 1.00 87.25 89 LYS A CA 1
ATOM 732 C C . LYS A 1 89 ? -10.985 6.939 1.561 1.00 87.25 89 LYS A C 1
ATOM 734 O O . LYS A 1 89 ? -10.938 8.145 1.812 1.00 87.25 89 LYS A O 1
ATOM 739 N N . ALA A 1 90 ? -9.897 6.217 1.289 1.00 84.25 90 ALA A N 1
ATOM 740 C CA . ALA A 1 90 ? -8.554 6.801 1.316 1.00 84.25 90 ALA A CA 1
ATOM 741 C C . ALA A 1 90 ? -8.199 7.481 -0.013 1.00 84.25 90 ALA A C 1
ATOM 743 O O . ALA A 1 90 ? -7.600 8.555 0.003 1.00 84.25 90 ALA A O 1
ATOM 744 N N . LEU A 1 91 ? -8.603 6.904 -1.147 1.00 85.69 91 LEU A N 1
ATOM 745 C CA . LEU A 1 91 ? -8.301 7.429 -2.479 1.00 85.69 91 LEU A CA 1
ATOM 746 C C . LEU A 1 91 ? -8.823 8.864 -2.688 1.00 85.69 91 LEU A C 1
ATOM 748 O O . LEU A 1 91 ? -7.997 9.706 -3.045 1.00 85.69 91 LEU A O 1
ATOM 752 N N . PRO A 1 92 ? -10.089 9.213 -2.364 1.00 85.25 92 PRO A N 1
ATOM 753 C CA . PRO A 1 92 ? -10.577 10.587 -2.529 1.00 85.25 92 PRO A CA 1
ATOM 754 C C . PRO A 1 92 ? -9.790 11.601 -1.690 1.00 85.25 92 PRO A C 1
ATOM 756 O O . PRO A 1 92 ? -9.485 12.695 -2.148 1.00 85.25 92 PRO A O 1
ATOM 759 N N . GLN A 1 93 ? -9.389 11.215 -0.474 1.00 84.06 93 GLN A N 1
ATOM 760 C CA . GLN A 1 93 ? -8.602 12.073 0.418 1.00 84.06 93 GLN A CA 1
ATOM 761 C C . GLN A 1 93 ? -7.149 12.238 -0.049 1.00 84.06 93 GLN A C 1
ATOM 763 O O . GLN A 1 93 ? -6.514 13.251 0.245 1.00 84.06 93 GLN A O 1
ATOM 768 N N . LEU A 1 94 ? -6.585 11.239 -0.735 1.00 80.00 94 LEU A N 1
ATOM 769 C CA . LEU A 1 94 ? -5.269 11.358 -1.362 1.00 80.00 94 LEU A CA 1
ATOM 770 C C . LEU A 1 94 ? -5.325 12.235 -2.620 1.00 80.00 94 LEU A C 1
ATOM 772 O O . LEU A 1 94 ? -4.404 13.021 -2.836 1.00 80.00 94 LEU A O 1
ATOM 776 N N . GLU A 1 95 ? -6.383 12.116 -3.425 1.00 81.56 95 GLU A N 1
ATOM 777 C CA . GLU A 1 95 ? -6.604 12.956 -4.608 1.00 81.56 95 GLU A CA 1
ATOM 778 C C . GLU A 1 95 ? -6.827 14.425 -4.223 1.00 81.56 95 GLU A C 1
ATOM 780 O O . GLU A 1 95 ? -6.193 15.304 -4.804 1.00 81.56 95 GLU A O 1
ATOM 785 N N . GLU A 1 96 ? -7.633 14.695 -3.194 1.00 82.00 96 GLU A N 1
ATOM 786 C CA . GLU A 1 96 ? -7.852 16.048 -2.665 1.00 82.00 96 GLU A CA 1
AT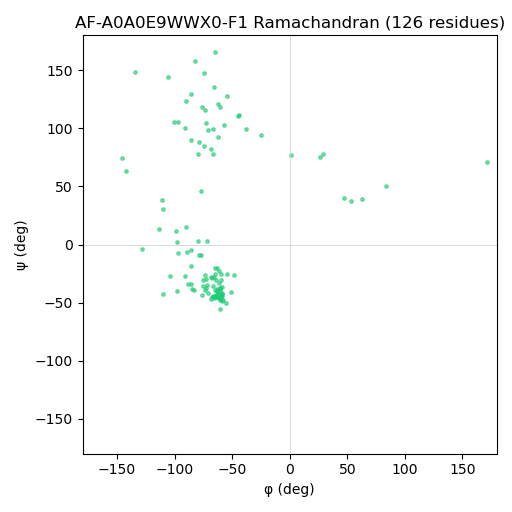OM 787 C C . GLU A 1 96 ? -6.539 16.693 -2.195 1.00 82.00 96 GLU A C 1
ATOM 789 O O . GLU A 1 96 ? -6.237 17.835 -2.536 1.00 82.00 96 GLU A O 1
ATOM 794 N N . LYS A 1 97 ? -5.699 15.940 -1.473 1.00 76.56 97 LYS A N 1
ATOM 795 C CA . LYS A 1 97 ? -4.383 16.429 -1.034 1.00 76.56 97 LYS A CA 1
ATOM 796 C C . LYS A 1 97 ? -3.455 16.744 -2.201 1.00 76.56 97 LYS A C 1
ATOM 798 O O . LYS A 1 97 ? -2.725 17.725 -2.131 1.00 76.56 97 LYS A O 1
AT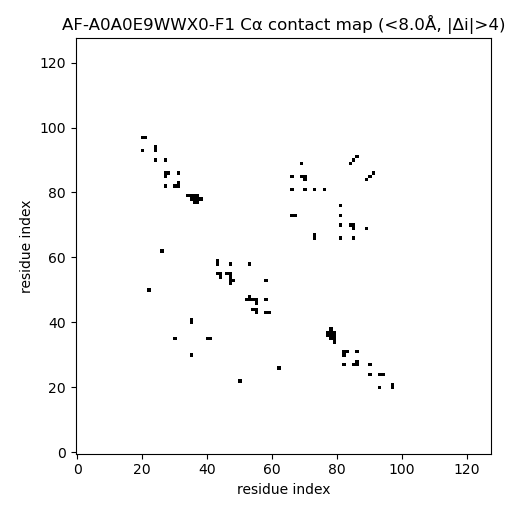OM 803 N N . LEU A 1 98 ? -3.468 15.941 -3.265 1.00 73.31 98 LEU A N 1
ATOM 804 C CA . LEU A 1 98 ? -2.670 16.232 -4.460 1.00 73.31 98 LEU A CA 1
ATOM 805 C C . LEU A 1 98 ? -3.122 17.513 -5.168 1.00 73.31 98 LEU A C 1
ATOM 807 O O . LEU A 1 98 ? -2.276 18.281 -5.622 1.00 73.31 98 LEU A O 1
ATOM 811 N N . GLN A 1 99 ? -4.432 17.753 -5.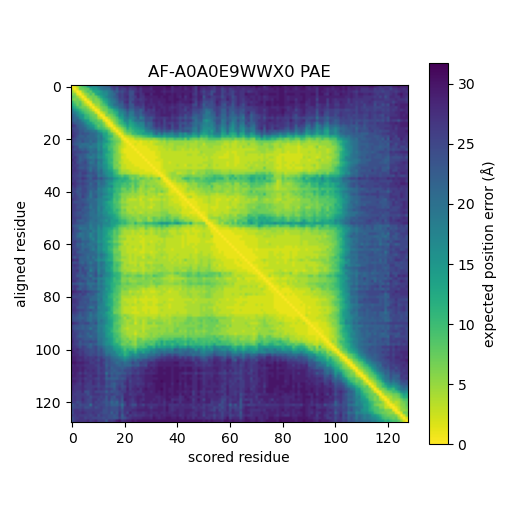243 1.00 69.50 99 GLN A N 1
ATOM 812 C CA . GLN A 1 99 ? -4.984 18.967 -5.851 1.00 69.50 99 GLN A CA 1
ATOM 813 C C . GLN A 1 99 ? -4.623 20.212 -5.030 1.00 69.50 99 GLN A C 1
ATOM 815 O O . GLN A 1 99 ? -4.110 21.179 -5.586 1.00 69.50 99 GLN A O 1
ATOM 820 N N . LEU A 1 100 ? -4.747 20.149 -3.700 1.00 62.16 100 LEU A N 1
ATOM 821 C CA . LEU A 1 100 ? -4.368 21.250 -2.802 1.00 62.16 100 LEU A CA 1
ATOM 822 C C . LEU A 1 100 ? -2.890 21.657 -2.928 1.00 62.16 100 LEU A C 1
ATOM 824 O O . LEU A 1 100 ? -2.573 22.839 -2.864 1.00 62.16 100 LEU A O 1
ATOM 828 N N . HIS A 1 101 ? -1.986 20.698 -3.146 1.00 56.28 101 HIS A N 1
ATOM 829 C CA . HIS A 1 101 ? -0.560 20.981 -3.351 1.00 56.28 101 HIS A CA 1
ATOM 830 C C . HIS A 1 101 ? -0.212 21.479 -4.765 1.00 56.28 101 HIS A C 1
ATOM 832 O O . HIS A 1 101 ? 0.923 21.889 -4.989 1.00 56.28 101 HIS A O 1
ATOM 838 N N . THR A 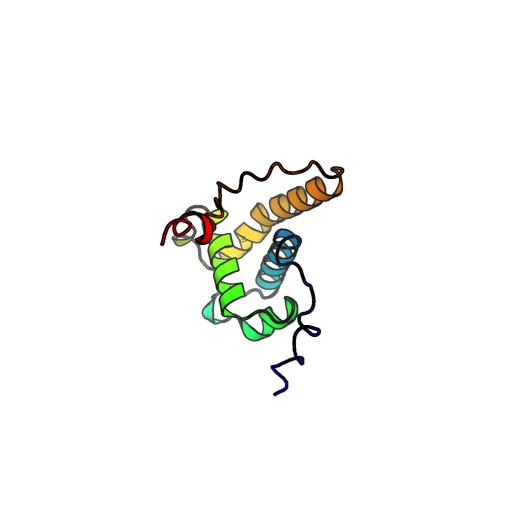1 102 ? -1.156 21.442 -5.710 1.00 53.94 102 THR A N 1
ATOM 839 C CA . THR A 1 102 ? -0.968 21.962 -7.077 1.00 53.94 102 THR A CA 1
ATOM 840 C C . THR A 1 102 ? -1.399 23.432 -7.190 1.00 53.94 102 THR A C 1
ATOM 842 O O . THR A 1 102 ? -0.852 24.161 -8.014 1.00 53.94 102 THR A O 1
ATOM 845 N N . ASP A 1 103 ? -2.331 23.884 -6.342 1.00 46.66 103 ASP A N 1
ATOM 846 C CA . ASP A 1 103 ? -2.895 25.244 -6.372 1.00 46.66 103 ASP A CA 1
ATOM 847 C C . ASP A 1 103 ? -2.250 26.235 -5.378 1.00 46.66 103 ASP A C 1
ATOM 849 O O . ASP A 1 103 ? -2.534 27.434 -5.437 1.00 46.66 103 ASP A O 1
ATOM 853 N N . GLU A 1 104 ? -1.368 25.791 -4.475 1.00 44.91 104 GLU A N 1
ATOM 854 C CA . GLU A 1 104 ? -0.595 26.710 -3.629 1.00 44.91 104 GLU A CA 1
ATOM 855 C C . GLU A 1 104 ? 0.740 27.095 -4.291 1.00 44.91 104 GLU A C 1
ATOM 857 O O . GLU A 1 104 ? 1.555 26.210 -4.565 1.00 44.91 104 GLU A O 1
ATOM 862 N N . PRO A 1 105 ? 1.034 28.398 -4.503 1.00 40.44 105 PRO A N 1
ATOM 863 C CA . PRO A 1 105 ? 2.402 28.816 -4.768 1.00 40.44 105 PRO A CA 1
ATOM 864 C C . PRO A 1 105 ? 3.224 28.463 -3.533 1.00 40.44 105 PRO A C 1
ATOM 866 O O . PRO A 1 105 ? 2.880 28.922 -2.446 1.00 40.44 105 PRO A O 1
ATOM 869 N N . GLU A 1 106 ? 4.245 27.624 -3.724 1.00 43.94 106 GLU A N 1
ATOM 870 C CA . GLU A 1 106 ? 5.371 27.337 -2.826 1.00 43.94 106 GLU A CA 1
ATOM 871 C C . GLU A 1 106 ? 5.302 28.103 -1.497 1.00 43.94 106 GLU A C 1
ATOM 873 O O . GLU A 1 106 ? 6.004 29.092 -1.282 1.00 43.94 106 GLU A O 1
ATOM 878 N N . ARG A 1 107 ? 4.448 27.659 -0.566 1.00 42.78 107 ARG A N 1
ATOM 879 C CA . ARG A 1 107 ? 4.696 27.994 0.828 1.00 42.78 107 ARG A CA 1
ATOM 880 C C . ARG A 1 107 ? 5.872 27.134 1.199 1.00 42.78 107 ARG A C 1
ATOM 882 O O . ARG A 1 107 ? 5.718 25.922 1.334 1.00 42.78 107 ARG A O 1
ATOM 889 N N . GLU A 1 108 ? 7.030 27.782 1.278 1.00 45.03 108 GLU A N 1
ATOM 890 C CA . GLU A 1 108 ? 8.209 27.301 1.979 1.00 45.03 108 GLU A CA 1
ATOM 891 C C . GLU A 1 108 ? 7.723 26.603 3.246 1.00 45.03 108 GLU A C 1
ATOM 893 O O . GLU A 1 108 ? 7.284 27.221 4.217 1.00 45.03 108 GLU A O 1
ATOM 898 N N . MET A 1 109 ? 7.663 25.280 3.157 1.00 38.28 109 MET A N 1
ATOM 899 C CA . MET A 1 109 ? 7.274 24.436 4.255 1.00 38.28 109 MET A CA 1
ATOM 900 C C . MET A 1 109 ? 8.461 24.530 5.194 1.00 38.28 109 MET A C 1
ATOM 902 O O . MET A 1 109 ? 9.499 23.926 4.929 1.00 38.28 109 MET A O 1
ATOM 906 N N . GLU A 1 110 ? 8.332 25.391 6.208 1.00 37.44 110 GLU A N 1
ATOM 907 C CA . GLU A 1 110 ? 9.273 25.485 7.311 1.00 37.44 110 GLU A CA 1
ATOM 908 C C . GLU A 1 110 ? 9.587 24.061 7.757 1.00 37.44 110 GLU A C 1
ATOM 910 O O . GLU A 1 110 ? 8.729 23.313 8.239 1.00 37.44 110 GLU A O 1
ATOM 915 N N . ASP A 1 111 ? 10.824 23.680 7.467 1.00 37.75 111 ASP A N 1
ATOM 916 C CA . ASP A 1 111 ? 11.401 22.388 7.736 1.00 37.75 111 ASP A CA 1
ATOM 917 C C . ASP A 1 111 ? 1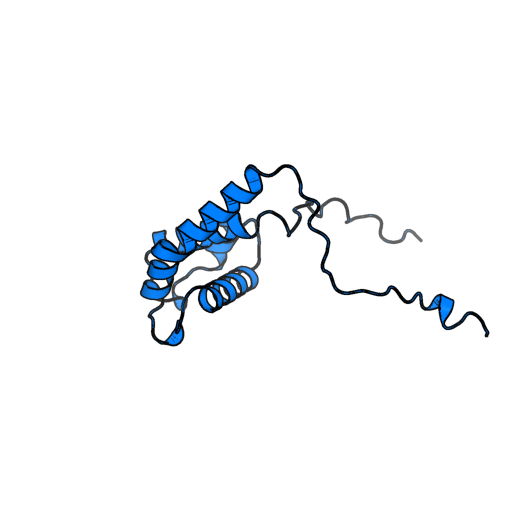1.414 22.186 9.250 1.00 37.75 111 ASP A C 1
ATOM 919 O O . ASP A 1 111 ? 12.353 22.555 9.951 1.00 37.75 111 ASP A O 1
ATOM 923 N N . VAL A 1 112 ? 10.357 21.570 9.779 1.00 44.78 112 VAL A N 1
ATOM 924 C CA . VAL A 1 112 ? 10.382 20.954 11.108 1.00 44.78 112 VAL A CA 1
ATOM 925 C C . VAL A 1 112 ? 11.125 19.610 11.009 1.00 44.78 112 VAL A C 1
ATOM 927 O O . VAL A 1 112 ? 10.678 18.588 11.529 1.00 44.78 112 VAL A O 1
ATOM 930 N N . SER A 1 113 ? 12.279 19.587 10.331 1.00 44.41 113 SER A N 1
ATOM 931 C CA . SER A 1 113 ? 13.313 18.579 10.527 1.00 44.41 113 SER A CA 1
ATOM 932 C C . SER A 1 113 ? 14.190 19.050 11.674 1.00 44.41 113 SER A C 1
ATOM 934 O O . SER A 1 113 ? 15.163 19.789 11.549 1.00 44.41 113 SER A O 1
ATOM 936 N N . ASN A 1 114 ? 13.746 18.618 12.843 1.00 44.00 114 ASN A N 1
ATOM 937 C CA . ASN A 1 114 ? 14.495 18.454 14.070 1.00 44.00 114 ASN A CA 1
ATOM 938 C C . ASN A 1 114 ? 16.008 18.233 13.825 1.00 44.00 114 ASN A C 1
ATOM 940 O O . ASN A 1 114 ? 16.461 17.120 13.570 1.00 44.00 114 ASN A O 1
ATOM 944 N N . GLN A 1 115 ? 16.756 19.338 13.871 1.00 49.88 115 GLN A N 1
ATOM 945 C CA . GLN A 1 115 ? 18.151 19.484 14.285 1.00 49.88 115 GLN A CA 1
ATOM 946 C C . GLN A 1 115 ? 19.052 18.257 14.071 1.00 49.88 115 GLN A C 1
ATOM 948 O O . GLN A 1 115 ? 19.456 17.585 15.020 1.00 49.88 115 GLN A O 1
ATOM 953 N N . GLN A 1 116 ? 19.492 18.028 12.834 1.00 45.00 116 GLN A N 1
ATOM 954 C CA . GLN A 1 116 ? 20.773 17.357 12.636 1.00 45.00 116 GLN A CA 1
ATOM 955 C C . GLN A 1 116 ? 21.867 18.412 12.837 1.00 45.00 116 GLN A C 1
ATOM 957 O O . GLN A 1 116 ? 22.393 18.981 11.884 1.00 45.00 116 GLN A O 1
ATOM 962 N N . GLU A 1 117 ? 22.160 18.736 14.101 1.00 54.00 117 GLU A N 1
ATOM 963 C CA . GLU A 1 117 ? 23.335 19.533 14.447 1.00 54.00 117 GLU A CA 1
ATOM 964 C C . GLU A 1 117 ? 24.560 18.804 13.891 1.00 54.00 117 GLU A C 1
ATOM 966 O O . GLU A 1 117 ? 25.005 17.778 14.411 1.00 54.00 117 GLU A O 1
ATOM 971 N N . SER A 1 118 ? 25.089 19.302 12.777 1.00 54.31 118 SER A N 1
ATOM 972 C CA . SER A 1 118 ? 26.346 18.840 12.217 1.00 54.31 118 SER A CA 1
ATOM 973 C C . SER A 1 118 ? 27.468 19.267 13.162 1.00 54.31 118 SER A C 1
ATOM 975 O O . SER A 1 118 ? 28.115 20.300 12.969 1.00 54.31 118 SER A O 1
ATOM 977 N N . PHE A 1 119 ? 27.698 18.494 14.221 1.00 60.84 119 PHE A N 1
ATOM 978 C CA . PHE A 1 119 ? 28.920 18.601 14.999 1.00 60.84 119 PHE A CA 1
ATOM 979 C C . PHE A 1 119 ? 30.071 18.139 14.107 1.00 60.84 119 PHE A C 1
ATOM 981 O O . PHE A 1 119 ? 30.302 16.947 13.910 1.00 60.84 119 PHE A O 1
ATOM 988 N N . LEU A 1 120 ? 30.792 19.097 13.524 1.00 63.34 120 LEU A N 1
ATOM 989 C CA . LEU A 1 120 ? 32.059 18.812 12.867 1.00 63.34 120 LEU A CA 1
ATOM 990 C C . LEU A 1 120 ? 33.014 18.235 13.920 1.00 63.34 120 LEU A C 1
ATOM 992 O O . LEU A 1 120 ? 33.367 18.920 14.879 1.00 63.34 120 LEU A O 1
ATOM 996 N N . LEU A 1 121 ? 33.469 16.993 13.724 1.00 59.72 121 LEU A N 1
ATOM 997 C CA . LEU A 1 121 ? 34.494 16.356 14.568 1.00 59.72 121 LEU A CA 1
ATOM 998 C C . LEU A 1 121 ? 35.770 17.207 14.675 1.00 59.72 121 LEU A C 1
ATOM 1000 O O . LEU A 1 121 ? 36.465 17.150 15.685 1.00 59.72 121 LEU A O 1
ATOM 1004 N N . SER A 1 122 ? 36.043 18.060 13.684 1.00 66.00 122 SER A N 1
ATOM 1005 C CA . SER A 1 122 ? 37.156 19.012 13.725 1.00 66.00 122 SER A CA 1
ATOM 1006 C C . SER A 1 122 ? 37.037 20.045 14.851 1.00 66.00 122 SER A C 1
ATOM 1008 O O . SER A 1 122 ? 38.046 20.626 15.226 1.00 66.00 122 SER A O 1
ATOM 1010 N N . LYS A 1 123 ? 35.833 20.273 15.392 1.00 58.94 123 LYS A N 1
ATOM 1011 C CA . LYS A 1 123 ? 35.558 21.173 16.522 1.00 58.94 123 LYS A CA 1
ATOM 1012 C C . LYS A 1 123 ? 35.756 20.491 17.882 1.00 58.94 123 LYS A C 1
ATOM 1014 O O . LYS A 1 123 ? 35.898 21.178 18.884 1.00 58.94 123 LYS A O 1
ATOM 1019 N N . ILE A 1 124 ? 35.769 19.154 17.917 1.00 73.12 124 ILE A N 1
ATOM 1020 C CA . ILE A 1 124 ? 36.019 18.348 19.126 1.00 73.12 124 ILE A CA 1
ATOM 1021 C C . ILE A 1 124 ? 37.528 18.155 19.340 1.00 73.12 124 ILE A C 1
ATOM 1023 O O . ILE A 1 124 ? 37.992 18.154 20.473 1.00 73.12 124 ILE A O 1
ATOM 1027 N N . PHE A 1 125 ? 38.302 18.050 18.256 1.00 67.31 125 PHE A N 1
ATOM 1028 C CA . PHE A 1 125 ? 39.748 17.797 18.293 1.00 67.31 125 PHE A CA 1
ATOM 1029 C C . PHE A 1 125 ? 40.585 18.997 17.837 1.00 67.31 125 PHE A C 1
ATOM 1031 O O . PHE A 1 125 ? 41.584 18.831 17.147 1.00 67.31 125 PHE A O 1
ATOM 1038 N N . SER A 1 126 ? 40.176 20.217 18.187 1.00 61.88 126 SER A N 1
ATOM 1039 C CA . SER A 1 126 ? 40.969 21.415 17.875 1.00 61.88 126 SER A CA 1
ATOM 1040 C C . SER A 1 126 ? 42.139 21.653 18.847 1.00 61.88 126 SER A C 1
ATOM 1042 O O . SER A 1 126 ? 42.824 22.659 18.701 1.00 61.88 126 SER A O 1
ATOM 1044 N N . ASP A 1 127 ? 42.372 20.758 19.815 1.00 59.62 127 ASP A N 1
ATOM 1045 C CA . ASP A 1 127 ? 43.444 20.883 20.817 1.00 59.62 127 ASP A CA 1
ATOM 1046 C C . ASP A 1 127 ? 44.088 19.513 21.137 1.00 59.62 127 ASP A C 1
ATOM 1048 O O . ASP A 1 127 ? 43.966 18.983 22.242 1.00 59.62 127 ASP A O 1
ATOM 1052 N N . ILE A 1 128 ? 44.719 18.898 20.125 1.00 53.00 128 ILE A N 1
ATOM 1053 C CA . ILE A 1 128 ? 45.802 17.905 20.290 1.00 53.00 128 ILE A CA 1
ATOM 1054 C C . ILE A 1 128 ? 46.908 18.227 19.286 1.00 53.00 128 ILE A C 1
ATOM 1056 O O . ILE A 1 128 ? 46.572 18.401 18.092 1.00 53.00 128 ILE A O 1
#

pLDDT: mean 70.72, std 17.83, range [34.72, 90.88]

InterPro domains:
  IPR053078 Transcription Termination Factor 1-like [PTHR46760] (1-126)

Radius of gyration: 20.83 Å; Cα contacts (8 Å, |Δi|>4): 57; chains: 1; bounding box: 60×43×35 Å